Protein AF-K1SJC7-F1 (afdb_monomer_lite)

Organism: NCBI:txid408170

Foldseek 3Di:
DQVCVLVLAQEDEEEPVDDDVVVVVVVCVVSVHHYHYDHCVQLDQVQLVVLCVVADDPVLVVQCVCVVNSNVSSVNSSVSVVCCVVVVHPYDDDDPDHHDDDPQQFDDDGPCNCQVQQQQADPVPRHRPPGVLVVPPPDPDPVSSVVVSSCSSTPGPDPVVD

Radius of gyration: 17.93 Å; chains: 1; bounding box: 45×34×44 Å

Secondary structure (DSSP, 8-state):
-HHHHHH--SEEEEETTSS-HHHHHHHHHHHT-EEEEE-GGGG-HHHHHHHHHHHS-HHHHHHTTTTT-HHHHHHHHHHHHHHHHHHT-SS----S------TTSB----HHHHHHTTSSS-TTTSSSTTSHHHHH---SSHHHHHHHHHHHHS-B--GGG-

Structure (mmCIF, N/CA/C/O backbone):
data_AF-K1SJC7-F1
#
_entry.id   AF-K1SJC7-F1
#
loop_
_atom_site.group_PDB
_atom_site.id
_atom_site.type_symbol
_atom_site.label_atom_id
_atom_site.label_alt_id
_atom_site.label_comp_id
_atom_site.label_asym_id
_atom_site.label_entity_id
_atom_site.label_seq_id
_atom_site.pdbx_PDB_ins_code
_atom_site.Cartn_x
_atom_site.Cartn_y
_atom_site.Cartn_z
_atom_site.occupancy
_atom_site.B_iso_or_equiv
_atom_site.auth_seq_id
_atom_site.auth_comp_id
_atom_site.auth_asym_id
_atom_site.auth_atom_id
_atom_site.pdbx_PDB_model_num
ATOM 1 N N . MET A 1 1 ? 5.961 -9.765 4.531 1.00 57.12 1 MET A N 1
ATOM 2 C CA . MET A 1 1 ? 7.323 -9.273 4.163 1.00 57.12 1 MET A CA 1
ATOM 3 C C . MET A 1 1 ? 7.463 -9.087 2.657 1.00 57.12 1 MET A C 1
ATOM 5 O O . MET A 1 1 ? 8.005 -8.070 2.239 1.00 57.12 1 MET A O 1
ATOM 9 N N . ASN A 1 2 ? 6.982 -10.022 1.830 1.00 69.56 2 ASN A N 1
ATOM 10 C CA . ASN A 1 2 ? 7.010 -9.876 0.367 1.00 69.56 2 ASN A CA 1
ATOM 11 C C . ASN A 1 2 ? 6.239 -8.634 -0.117 1.00 69.56 2 ASN A C 1
ATOM 13 O O . ASN A 1 2 ? 6.630 -7.977 -1.080 1.00 69.56 2 ASN A O 1
ATOM 17 N N . GLU A 1 3 ? 5.184 -8.271 0.600 1.00 78.06 3 GLU A N 1
ATOM 18 C CA . GLU A 1 3 ? 4.317 -7.123 0.360 1.00 78.06 3 GLU A CA 1
ATOM 19 C C . GLU A 1 3 ? 5.086 -5.819 0.580 1.00 78.06 3 GLU A C 1
ATOM 21 O O . GLU A 1 3 ? 5.052 -4.937 -0.270 1.00 78.06 3 GLU A O 1
ATOM 26 N N . LEU A 1 4 ? 5.889 -5.727 1.646 1.00 79.44 4 LEU A N 1
ATOM 27 C CA . LEU A 1 4 ? 6.746 -4.565 1.893 1.00 79.44 4 LEU A CA 1
ATOM 28 C C . LEU A 1 4 ? 7.752 -4.355 0.750 1.00 79.44 4 LEU A C 1
ATOM 30 O O . LEU A 1 4 ? 7.985 -3.230 0.320 1.00 79.44 4 LEU A O 1
ATOM 34 N N . TYR A 1 5 ? 8.323 -5.422 0.188 1.00 76.50 5 TYR A N 1
ATOM 35 C CA . TYR A 1 5 ? 9.185 -5.307 -0.997 1.00 76.50 5 TYR A CA 1
ATOM 36 C C . TYR A 1 5 ? 8.419 -4.984 -2.286 1.00 76.50 5 TYR A C 1
ATOM 38 O O . TYR A 1 5 ? 9.011 -4.462 -3.228 1.00 76.50 5 TYR A O 1
ATOM 46 N N . THR A 1 6 ? 7.122 -5.285 -2.335 1.00 76.12 6 THR A N 1
ATOM 47 C CA . THR A 1 6 ? 6.253 -4.969 -3.475 1.00 76.12 6 THR A CA 1
ATOM 48 C C . THR A 1 6 ? 5.853 -3.498 -3.469 1.00 76.12 6 THR A C 1
ATOM 50 O O . THR A 1 6 ? 5.955 -2.840 -4.498 1.00 76.12 6 THR A O 1
ATOM 53 N N . TYR A 1 7 ? 5.437 -2.975 -2.315 1.00 79.50 7 TYR A N 1
ATOM 54 C CA . TYR A 1 7 ? 4.994 -1.588 -2.171 1.00 79.50 7 TYR A CA 1
ATOM 55 C C . TYR A 1 7 ? 6.148 -0.603 -1.955 1.00 79.50 7 TYR A C 1
ATOM 57 O O . TYR A 1 7 ? 5.990 0.575 -2.265 1.00 79.50 7 TYR A O 1
ATOM 65 N N . MET A 1 8 ? 7.298 -1.072 -1.453 1.00 79.88 8 MET A N 1
ATOM 66 C CA . MET A 1 8 ? 8.458 -0.245 -1.092 1.00 79.88 8 MET A CA 1
ATOM 67 C C . MET A 1 8 ? 8.052 1.058 -0.371 1.00 79.88 8 MET A 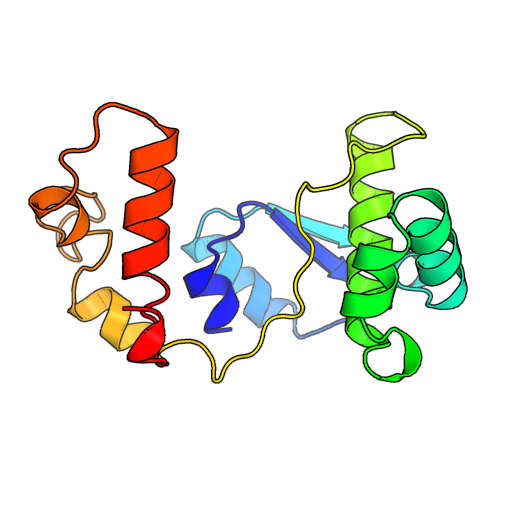C 1
ATOM 69 O O . MET A 1 8 ? 8.366 2.148 -0.866 1.00 79.88 8 MET A O 1
ATOM 73 N N . PRO A 1 9 ? 7.302 0.971 0.747 1.00 87.31 9 PRO A N 1
ATOM 74 C CA . PRO A 1 9 ? 6.882 2.150 1.489 1.00 87.31 9 PRO A CA 1
ATOM 75 C C . PRO A 1 9 ? 8.097 2.980 1.911 1.00 87.31 9 PRO A C 1
ATOM 77 O O . PRO A 1 9 ? 9.129 2.438 2.298 1.00 87.31 9 PRO A O 1
ATOM 80 N N . ARG A 1 10 ? 7.960 4.307 1.841 1.00 88.31 10 ARG A N 1
ATOM 81 C CA . ARG A 1 10 ? 8.970 5.243 2.366 1.00 88.31 10 ARG A CA 1
ATOM 82 C C . ARG A 1 10 ? 8.851 5.464 3.866 1.00 88.31 10 ARG A C 1
ATOM 84 O O . ARG A 1 10 ? 9.782 5.972 4.475 1.00 88.31 10 ARG A O 1
ATOM 91 N N . GLU A 1 11 ? 7.709 5.106 4.428 1.00 90.69 11 GLU A N 1
ATOM 92 C CA . GLU A 1 11 ? 7.386 5.287 5.829 1.00 90.69 11 GLU A CA 1
ATOM 93 C C . GLU A 1 11 ? 6.519 4.119 6.286 1.00 90.69 11 GLU A C 1
ATOM 95 O O . GLU A 1 11 ? 5.636 3.668 5.550 1.00 90.69 11 GLU A O 1
ATOM 100 N N . ILE A 1 12 ? 6.812 3.599 7.472 1.00 90.62 12 ILE A N 1
ATOM 101 C CA . ILE A 1 12 ? 6.120 2.468 8.074 1.00 90.62 12 ILE A CA 1
ATOM 102 C C . ILE A 1 12 ? 5.706 2.888 9.475 1.00 90.62 12 ILE A C 1
ATOM 104 O O . ILE A 1 12 ? 6.559 3.210 10.298 1.00 90.62 12 ILE A O 1
ATOM 108 N N . ILE A 1 13 ? 4.404 2.855 9.737 1.00 91.44 13 ILE A N 1
ATOM 109 C CA . ILE A 1 13 ? 3.842 3.120 11.059 1.00 91.44 13 ILE A CA 1
ATOM 110 C C . ILE A 1 13 ? 3.614 1.775 11.730 1.00 91.44 13 ILE A C 1
ATOM 112 O O . ILE A 1 13 ? 2.964 0.897 11.155 1.00 91.44 13 ILE A O 1
ATOM 116 N N . VAL A 1 14 ? 4.150 1.604 12.932 1.00 90.31 14 VAL A N 1
ATOM 117 C CA . VAL A 1 14 ? 4.023 0.361 13.692 1.00 90.31 14 VAL A CA 1
ATOM 118 C C . VAL A 1 14 ? 3.566 0.635 15.111 1.00 90.31 14 VAL A C 1
ATOM 120 O O . VAL A 1 14 ? 3.950 1.624 15.732 1.00 90.31 14 VAL A O 1
ATOM 123 N N . ASN A 1 15 ? 2.736 -0.264 15.624 1.00 89.69 15 ASN A N 1
ATOM 124 C CA . ASN A 1 15 ? 2.400 -0.299 17.037 1.00 89.69 15 ASN A CA 1
ATOM 125 C C . ASN A 1 15 ? 3.646 -0.729 17.834 1.00 89.69 15 ASN A C 1
ATOM 127 O O . ASN A 1 15 ? 4.294 -1.707 17.471 1.00 89.69 15 ASN A O 1
ATOM 131 N N . ASN A 1 16 ? 3.957 -0.026 18.921 1.00 83.12 16 ASN A N 1
ATOM 132 C CA . ASN A 1 16 ? 5.050 -0.343 19.841 1.00 83.12 16 ASN A CA 1
ATOM 133 C C . ASN A 1 16 ? 4.950 -1.745 20.473 1.00 83.12 16 ASN A C 1
ATOM 135 O O . ASN A 1 16 ? 5.970 -2.354 20.782 1.00 83.12 16 ASN A O 1
ATOM 139 N N . ASP A 1 17 ? 3.736 -2.271 20.630 1.00 82.69 17 ASP A N 1
ATOM 140 C CA . ASP A 1 17 ? 3.499 -3.631 21.129 1.00 82.69 17 ASP A CA 1
ATOM 141 C C . ASP A 1 17 ? 3.587 -4.683 20.010 1.00 82.69 17 ASP A C 1
ATOM 143 O O . ASP A 1 17 ? 3.557 -5.889 20.270 1.00 82.69 17 ASP A O 1
ATOM 147 N N . ALA A 1 18 ? 3.664 -4.249 18.747 1.00 67.12 18 ALA A N 1
ATOM 148 C CA . ALA A 1 18 ? 3.624 -5.133 17.596 1.00 67.12 18 ALA A CA 1
ATOM 149 C C . ALA A 1 18 ? 5.016 -5.493 17.063 1.00 67.12 18 ALA A C 1
ATOM 151 O O . ALA A 1 18 ? 5.838 -4.642 16.745 1.00 67.12 18 ALA A O 1
ATOM 152 N N . PHE A 1 19 ? 5.155 -6.795 16.802 1.00 65.31 19 PHE A N 1
ATOM 153 C CA . PHE A 1 19 ? 6.165 -7.446 15.967 1.00 65.31 19 PHE A CA 1
ATOM 154 C C . PHE A 1 19 ? 7.628 -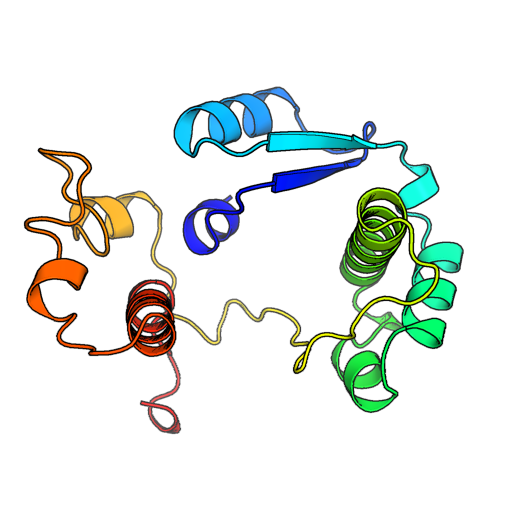7.357 16.436 1.00 65.31 19 PHE A C 1
ATOM 156 O O . PHE A 1 19 ? 8.052 -6.497 17.198 1.00 65.31 19 PHE A O 1
ATOM 163 N N . ASP A 1 20 ? 8.431 -8.309 15.961 1.00 74.38 20 ASP A N 1
ATOM 164 C CA . ASP A 1 20 ? 9.869 -8.348 16.202 1.00 74.38 20 ASP A CA 1
ATOM 165 C C . ASP A 1 20 ? 10.552 -7.150 15.517 1.00 74.38 20 ASP A C 1
ATOM 167 O O . ASP A 1 20 ? 10.768 -7.136 14.298 1.00 74.38 20 ASP A O 1
ATOM 171 N N . MET A 1 21 ? 10.905 -6.141 16.315 1.00 74.31 21 MET A N 1
ATOM 172 C CA . MET A 1 21 ? 11.584 -4.925 15.859 1.00 74.31 21 MET A CA 1
ATOM 173 C C . MET A 1 21 ? 12.894 -5.215 15.115 1.00 74.31 21 MET A C 1
ATOM 175 O O . MET A 1 21 ? 13.293 -4.429 14.255 1.00 74.31 21 MET A O 1
ATOM 179 N N . SER A 1 22 ? 13.544 -6.358 15.365 1.00 76.56 22 SER A N 1
ATOM 180 C CA . SER A 1 22 ? 14.768 -6.738 14.653 1.00 76.56 22 SER A CA 1
ATOM 181 C C . SER A 1 22 ? 14.520 -7.051 13.171 1.00 76.56 22 SER A C 1
ATOM 183 O O . SER A 1 22 ? 15.368 -6.773 12.318 1.00 76.56 22 SER A O 1
ATOM 185 N N . LEU A 1 23 ? 13.345 -7.583 12.822 1.00 74.00 23 LEU A N 1
ATOM 186 C CA . LEU A 1 23 ? 12.976 -7.868 11.433 1.00 74.00 23 LEU A CA 1
ATOM 187 C C . LEU A 1 23 ? 12.667 -6.584 10.658 1.00 74.00 23 LEU A C 1
ATOM 189 O O . LEU A 1 23 ? 13.066 -6.457 9.497 1.00 74.00 23 LEU A O 1
ATOM 193 N N . LEU A 1 24 ? 11.994 -5.629 11.302 1.00 76.31 24 LEU A N 1
ATOM 194 C CA . LEU A 1 24 ? 11.675 -4.328 10.714 1.00 76.31 24 LEU A CA 1
ATOM 195 C C . LEU A 1 24 ? 12.927 -3.473 10.524 1.00 76.31 24 LEU A C 1
ATOM 197 O O . LEU A 1 24 ? 13.102 -2.905 9.450 1.00 76.31 24 LEU A O 1
ATOM 201 N N . ASP A 1 25 ? 13.839 -3.465 11.496 1.00 76.69 25 ASP A N 1
ATOM 202 C CA . ASP A 1 25 ? 15.117 -2.748 11.404 1.00 76.69 25 ASP A CA 1
ATOM 203 C C . ASP A 1 25 ? 15.991 -3.266 10.243 1.00 76.69 25 ASP A C 1
ATOM 205 O O . ASP A 1 25 ? 16.592 -2.504 9.483 1.00 76.69 25 ASP A O 1
ATOM 209 N N . ASN A 1 26 ? 16.003 -4.584 10.020 1.00 79.00 26 ASN A N 1
ATOM 210 C CA . ASN A 1 26 ? 16.676 -5.173 8.860 1.00 79.00 26 ASN A CA 1
ATOM 211 C C . ASN A 1 26 ? 16.034 -4.769 7.525 1.00 79.00 26 ASN A C 1
ATOM 213 O O . ASN A 1 26 ? 16.732 -4.659 6.512 1.00 79.00 26 ASN A O 1
ATOM 217 N N . TYR A 1 27 ? 14.713 -4.587 7.495 1.00 78.44 27 TYR A N 1
ATOM 218 C CA . TYR A 1 27 ? 14.003 -4.137 6.305 1.00 78.44 27 TYR A CA 1
ATOM 219 C C . TYR A 1 27 ? 14.271 -2.653 6.024 1.00 78.44 27 TYR A C 1
ATOM 221 O O . TYR A 1 27 ? 14.724 -2.325 4.926 1.00 78.44 27 TYR A O 1
ATOM 229 N N . THR A 1 28 ? 14.066 -1.770 7.004 1.00 79.81 28 THR A N 1
ATOM 230 C CA . THR A 1 28 ? 14.187 -0.306 6.859 1.00 79.81 28 THR A CA 1
ATOM 231 C C . THR A 1 28 ? 15.581 0.103 6.392 1.00 79.81 28 THR A C 1
ATOM 233 O O . THR A 1 28 ? 15.705 0.875 5.441 1.00 79.81 28 THR A O 1
ATOM 236 N N . LYS A 1 29 ? 16.633 -0.528 6.934 1.00 77.44 29 LYS A N 1
ATOM 237 C CA . LYS A 1 29 ? 18.031 -0.342 6.497 1.00 77.44 29 LYS A CA 1
ATOM 238 C C . LYS A 1 29 ? 18.275 -0.685 5.027 1.00 77.44 29 LYS A C 1
ATOM 240 O O . LYS A 1 29 ? 19.196 -0.149 4.419 1.00 77.44 29 LYS A O 1
ATOM 245 N N . ARG A 1 30 ? 17.494 -1.603 4.448 1.00 76.25 30 ARG A N 1
ATOM 246 C CA . ARG A 1 30 ? 17.661 -2.061 3.056 1.00 76.25 30 ARG A CA 1
ATOM 247 C C . ARG A 1 30 ? 16.896 -1.220 2.042 1.00 76.25 30 ARG A C 1
ATOM 249 O O . ARG A 1 30 ? 17.313 -1.174 0.887 1.00 76.25 30 ARG A O 1
ATOM 256 N N . VAL A 1 31 ? 15.769 -0.628 2.431 1.00 73.94 31 VAL A N 1
ATOM 257 C CA . VAL A 1 31 ? 14.876 0.107 1.514 1.00 73.94 31 VAL A CA 1
ATOM 258 C C . VAL A 1 31 ? 14.822 1.616 1.749 1.00 73.94 31 VAL A C 1
ATOM 260 O O . VAL A 1 31 ? 14.130 2.287 0.989 1.00 73.94 31 VAL A O 1
ATOM 263 N N . ASP A 1 32 ? 15.583 2.145 2.713 1.00 79.25 32 ASP A N 1
ATOM 264 C CA . ASP A 1 32 ? 15.591 3.575 3.063 1.00 79.25 32 ASP A CA 1
ATOM 265 C C . ASP A 1 32 ? 14.180 4.071 3.433 1.00 79.25 32 ASP A C 1
ATOM 267 O O . ASP A 1 32 ? 13.656 5.039 2.882 1.00 79.25 32 ASP A O 1
ATOM 271 N N . ALA A 1 33 ? 13.525 3.317 4.323 1.00 86.69 33 ALA A N 1
ATOM 272 C CA . ALA A 1 33 ? 12.194 3.621 4.837 1.00 86.69 33 ALA A CA 1
ATOM 273 C C . ALA A 1 33 ? 12.287 4.153 6.273 1.00 86.69 33 ALA A C 1
ATOM 275 O O . ALA A 1 33 ? 12.997 3.574 7.098 1.00 86.69 33 ALA A O 1
ATOM 276 N N . HIS A 1 34 ? 11.545 5.220 6.576 1.00 87.94 34 HIS A N 1
ATOM 277 C CA . HIS A 1 34 ? 11.379 5.733 7.938 1.00 87.94 34 HIS A CA 1
ATOM 278 C C . HIS A 1 34 ? 10.475 4.798 8.745 1.00 87.94 34 HIS A C 1
ATOM 280 O O . HIS A 1 34 ? 9.460 4.322 8.233 1.00 87.94 34 HIS A O 1
ATOM 286 N N . LEU A 1 35 ? 10.846 4.526 9.994 1.00 88.38 35 LEU A N 1
ATOM 287 C CA . LEU A 1 35 ? 10.045 3.729 10.918 1.00 88.38 35 LEU A CA 1
ATOM 288 C C . LEU A 1 35 ? 9.504 4.643 12.009 1.00 88.38 35 LEU A C 1
ATOM 290 O O . LEU A 1 35 ? 10.279 5.192 12.791 1.00 88.38 35 LEU A O 1
ATOM 294 N N . GLU A 1 36 ? 8.185 4.751 12.074 1.00 89.94 36 GLU A N 1
ATOM 295 C CA . GLU A 1 36 ? 7.481 5.499 13.102 1.00 89.94 36 GLU A CA 1
ATOM 296 C C . GLU A 1 36 ? 6.817 4.517 14.069 1.00 89.94 36 GLU A C 1
ATOM 298 O O . GLU A 1 36 ? 5.923 3.755 13.694 1.00 89.94 36 GLU A O 1
ATOM 303 N N . VAL A 1 37 ? 7.274 4.520 15.321 1.00 88.94 37 VAL A N 1
ATOM 304 C CA . VAL A 1 37 ? 6.728 3.664 16.377 1.00 88.94 37 VAL A CA 1
ATOM 305 C C . VAL A 1 37 ? 5.725 4.472 17.186 1.00 88.94 37 VAL A C 1
ATOM 307 O O . VAL A 1 37 ? 6.086 5.468 17.811 1.00 88.94 37 VAL A O 1
ATOM 310 N N . VAL A 1 38 ? 4.468 4.036 17.196 1.00 91.12 38 VAL A N 1
ATOM 311 C CA . VAL A 1 38 ? 3.376 4.718 17.900 1.00 91.12 38 VAL A CA 1
ATOM 312 C C . VAL A 1 38 ? 2.727 3.809 18.943 1.00 91.12 38 VAL A C 1
ATOM 314 O O . VAL A 1 38 ? 2.865 2.587 18.893 1.00 91.12 38 VAL A O 1
ATOM 317 N N . SER A 1 39 ? 2.034 4.394 19.922 1.00 90.81 39 SER A N 1
ATOM 318 C CA . SER A 1 39 ? 1.366 3.628 20.980 1.00 90.81 39 SER A CA 1
ATOM 319 C C . SER A 1 39 ? 0.262 2.721 20.427 1.00 90.81 39 SER A C 1
ATOM 321 O O . SER A 1 39 ? -0.400 3.056 19.441 1.00 90.81 39 SER A O 1
ATOM 323 N N . ALA A 1 40 ? 0.023 1.593 21.102 1.00 90.62 40 ALA A N 1
ATOM 324 C CA . ALA A 1 40 ? -1.037 0.651 20.743 1.00 90.62 40 ALA A CA 1
ATOM 325 C C . ALA A 1 40 ? -2.434 1.278 20.741 1.00 90.62 40 ALA A C 1
ATOM 327 O O . ALA A 1 40 ? -3.273 0.898 19.933 1.00 90.62 40 ALA A O 1
ATOM 328 N N . GLU A 1 41 ? -2.651 2.292 21.580 1.00 91.94 41 GLU A N 1
ATOM 329 C CA . GLU A 1 41 ? -3.895 3.064 21.646 1.00 91.94 41 GLU A CA 1
ATOM 330 C C . GLU A 1 41 ? -4.281 3.683 20.293 1.00 91.94 41 GLU A C 1
ATOM 332 O O . GLU A 1 41 ? -5.462 3.795 19.982 1.00 91.94 41 GLU A O 1
ATOM 337 N N . LYS A 1 42 ? -3.304 4.034 19.439 1.00 93.25 42 LYS A N 1
ATOM 338 C CA . LYS A 1 42 ? -3.581 4.565 18.092 1.00 93.25 42 LYS A CA 1
ATOM 339 C C . LYS A 1 42 ? -4.142 3.520 17.118 1.00 93.25 42 LYS A C 1
ATOM 341 O O . LYS A 1 42 ? -4.594 3.895 16.040 1.00 93.25 42 LYS A O 1
ATOM 346 N N . PHE A 1 43 ? -4.105 2.240 17.481 1.00 94.69 43 PHE A N 1
ATOM 347 C CA . PHE A 1 43 ? -4.653 1.118 16.716 1.00 94.69 43 PHE A CA 1
ATOM 348 C C . PHE A 1 43 ? -5.933 0.551 17.351 1.00 94.69 43 PHE A C 1
ATOM 350 O O . PHE A 1 43 ? -6.346 -0.554 17.005 1.00 94.69 43 PHE A O 1
ATOM 357 N N . ASP A 1 44 ? -6.560 1.280 18.276 1.00 94.81 44 ASP A N 1
ATOM 358 C CA . ASP A 1 44 ? -7.838 0.890 18.866 1.00 94.81 44 ASP A CA 1
ATOM 359 C C . ASP A 1 44 ? -8.957 0.811 17.811 1.00 94.81 44 ASP A C 1
ATOM 361 O O . ASP A 1 44 ? -9.108 1.702 16.968 1.00 94.81 44 ASP A O 1
ATOM 365 N N . TYR A 1 45 ? -9.747 -0.264 17.855 1.00 94.81 45 TYR A N 1
ATOM 366 C CA . TYR A 1 45 ? -10.760 -0.549 16.840 1.00 94.81 45 TYR A CA 1
ATOM 367 C C . TYR A 1 45 ? -11.930 0.439 16.876 1.00 94.81 45 TYR A C 1
ATOM 369 O O . TYR A 1 45 ? -12.361 0.917 15.823 1.00 94.81 45 TYR A O 1
ATOM 377 N N . GLU A 1 46 ? -12.435 0.782 18.065 1.00 94.94 46 GLU A N 1
ATOM 378 C CA . GLU A 1 46 ? -13.564 1.713 18.199 1.00 94.94 46 GLU A CA 1
ATOM 379 C C . GLU A 1 46 ? -13.180 3.102 17.678 1.00 94.94 46 GLU A C 1
ATOM 381 O O . GLU A 1 46 ? -13.908 3.718 16.894 1.00 94.94 46 GLU A O 1
ATOM 386 N N . THR A 1 47 ? -11.984 3.560 18.043 1.00 95.19 47 THR A N 1
ATOM 387 C CA . THR A 1 47 ? -11.403 4.809 17.547 1.00 95.19 47 THR A CA 1
ATOM 388 C C . THR A 1 47 ? -11.217 4.774 16.029 1.00 95.19 47 THR A C 1
ATOM 390 O O . THR A 1 47 ? -11.588 5.726 15.337 1.00 95.19 47 THR A O 1
ATOM 393 N N . ALA A 1 48 ? -10.695 3.671 15.485 1.00 95.50 48 ALA A N 1
ATOM 394 C CA . ALA A 1 48 ? -10.475 3.508 14.052 1.00 95.50 48 ALA A CA 1
ATOM 395 C C . ALA A 1 48 ? -11.780 3.533 13.243 1.00 95.50 48 ALA A C 1
ATOM 397 O O . ALA A 1 48 ? -11.839 4.208 12.215 1.00 95.50 48 ALA A O 1
ATOM 398 N N . ILE A 1 49 ? -12.835 2.858 13.711 1.00 94.88 49 ILE A N 1
ATOM 399 C CA . ILE A 1 49 ? -14.160 2.868 13.071 1.00 94.88 49 ILE A CA 1
ATOM 400 C C . ILE A 1 49 ? -14.720 4.287 12.994 1.00 94.88 49 ILE A C 1
ATOM 402 O O . ILE A 1 49 ? -15.188 4.699 11.932 1.00 94.88 49 ILE A O 1
ATOM 406 N N . ASN A 1 50 ? -14.646 5.045 14.089 1.00 94.44 50 ASN A N 1
ATOM 407 C CA . ASN A 1 50 ? -15.130 6.425 14.112 1.00 94.44 50 ASN A CA 1
ATOM 408 C C . ASN A 1 50 ? -14.358 7.290 13.105 1.00 94.44 50 ASN A C 1
ATOM 410 O O . ASN A 1 50 ? -14.963 7.954 12.267 1.00 94.44 50 ASN A O 1
ATOM 414 N N . LEU A 1 51 ? -13.025 7.188 13.096 1.00 93.44 51 LEU A N 1
ATOM 415 C CA . LEU A 1 51 ? -12.184 7.895 12.127 1.00 93.44 51 LEU A CA 1
ATOM 416 C C . LEU A 1 51 ? -12.506 7.519 10.676 1.00 93.44 51 LEU A C 1
ATOM 418 O O . LEU A 1 51 ? -12.529 8.389 9.809 1.00 93.44 51 LEU A O 1
ATOM 422 N N . ILE A 1 52 ? 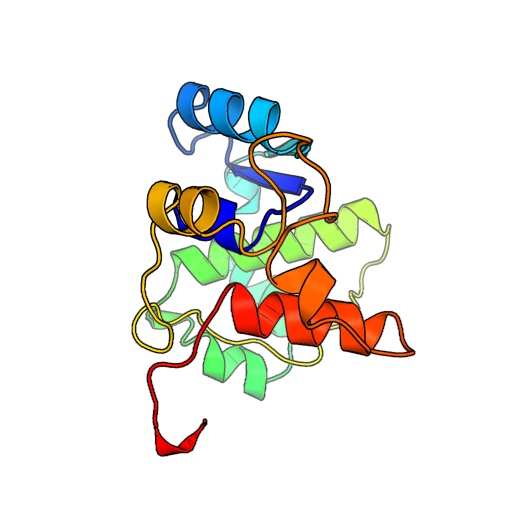-12.751 6.243 10.393 1.00 92.56 52 ILE A N 1
ATOM 423 C CA . ILE A 1 52 ? -13.095 5.771 9.049 1.00 92.56 52 ILE A CA 1
ATOM 424 C C . ILE A 1 52 ? -14.458 6.315 8.613 1.00 92.56 52 ILE A C 1
ATOM 426 O O . ILE A 1 52 ? -14.563 6.837 7.506 1.00 92.56 52 ILE A O 1
ATOM 430 N N . ASN A 1 53 ? -15.470 6.264 9.482 1.00 92.19 53 ASN A N 1
ATOM 431 C CA . ASN A 1 53 ? -16.806 6.791 9.191 1.00 92.19 53 ASN A CA 1
ATOM 432 C C . ASN A 1 53 ? -16.800 8.303 8.935 1.00 92.19 53 ASN A C 1
ATOM 434 O O . ASN A 1 53 ? -17.532 8.778 8.069 1.00 92.19 53 ASN A O 1
ATOM 438 N N . ASP A 1 54 ? -15.955 9.045 9.651 1.00 91.50 54 ASP A N 1
ATOM 439 C CA . ASP A 1 54 ? -15.862 10.499 9.518 1.00 91.50 54 ASP A CA 1
ATOM 440 C C . ASP A 1 54 ? -15.081 10.947 8.272 1.00 91.50 54 ASP A C 1
ATOM 442 O O . ASP A 1 54 ? -15.238 12.081 7.826 1.00 91.50 54 ASP A O 1
ATOM 446 N N . ASN A 1 55 ? -14.192 10.103 7.729 1.00 90.44 55 ASN A N 1
ATOM 447 C CA . ASN A 1 55 ? -13.223 10.518 6.701 1.00 90.44 55 ASN A CA 1
ATOM 448 C C . ASN A 1 55 ? -13.356 9.768 5.368 1.00 90.44 55 ASN A C 1
ATOM 450 O O . ASN A 1 55 ? -12.734 10.181 4.389 1.00 90.44 55 ASN A O 1
ATOM 454 N N . LEU A 1 56 ? -14.136 8.686 5.299 1.00 89.62 56 LEU A N 1
ATOM 455 C CA . LEU A 1 56 ? -14.329 7.888 4.086 1.00 89.62 56 LEU A CA 1
ATOM 456 C C . LEU A 1 56 ? -15.793 7.869 3.637 1.00 89.62 56 LEU A C 1
ATOM 458 O O . LEU A 1 56 ? -16.727 8.047 4.414 1.00 89.62 56 LEU A O 1
ATOM 462 N N . SER A 1 57 ? -15.998 7.629 2.344 1.00 89.75 57 SER A N 1
ATOM 463 C CA . SER A 1 57 ? -17.337 7.470 1.771 1.00 89.75 57 SER A CA 1
ATOM 464 C C . SER A 1 57 ? -17.953 6.107 2.109 1.00 89.75 57 SER A C 1
ATOM 466 O O . SER A 1 57 ? -17.247 5.120 2.321 1.00 89.75 57 SER A O 1
ATOM 468 N N . SER A 1 58 ? -19.285 6.010 2.061 1.00 88.44 58 SER A N 1
ATOM 469 C CA . SER A 1 58 ? -20.012 4.753 2.301 1.00 88.44 58 SER A CA 1
ATOM 470 C C . SER A 1 58 ? -19.569 3.604 1.386 1.00 88.44 58 SER A C 1
ATOM 472 O O . SER A 1 58 ? -19.490 2.465 1.838 1.00 88.44 58 SER A O 1
ATOM 474 N N . ALA A 1 59 ? -19.223 3.902 0.129 1.00 87.31 59 ALA A N 1
ATOM 475 C CA . ALA A 1 59 ? -18.706 2.917 -0.820 1.00 87.31 59 ALA A CA 1
ATOM 476 C C . ALA A 1 59 ? -17.340 2.350 -0.387 1.00 87.31 59 ALA A C 1
ATOM 478 O O . ALA A 1 59 ? -17.109 1.144 -0.459 1.00 87.31 59 ALA A O 1
ATOM 479 N N . GLN A 1 60 ? -16.445 3.202 0.118 1.00 88.62 60 GLN A N 1
ATOM 480 C CA . GLN A 1 60 ? -15.138 2.772 0.624 1.00 88.62 60 GLN A CA 1
ATOM 481 C C . GLN A 1 60 ? -15.280 1.937 1.898 1.00 88.62 60 GLN A C 1
ATOM 483 O O . GLN A 1 60 ? -14.614 0.918 2.052 1.00 88.62 60 GLN A O 1
ATOM 488 N N . ILE A 1 61 ? -16.187 2.334 2.791 1.00 88.88 61 ILE A N 1
ATOM 489 C CA . ILE A 1 61 ? -16.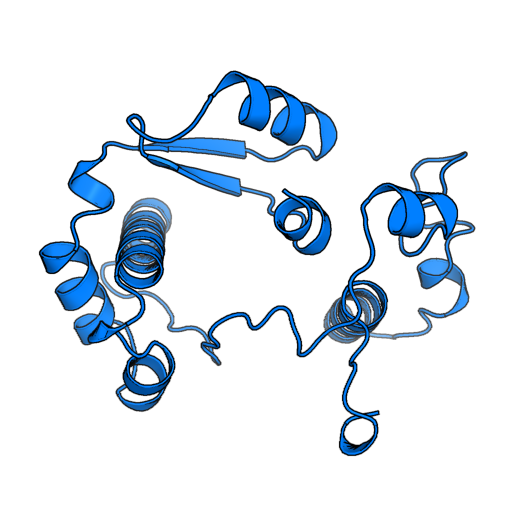463 1.599 4.029 1.00 88.88 61 ILE A CA 1
ATOM 490 C C . ILE A 1 61 ? -17.026 0.208 3.718 1.00 88.88 61 ILE A C 1
ATOM 492 O O . ILE A 1 61 ? -16.625 -0.765 4.356 1.00 88.88 61 ILE A O 1
ATOM 496 N N . SER A 1 62 ? -17.902 0.084 2.712 1.00 87.94 62 SER A N 1
ATOM 497 C CA . SER A 1 62 ? -18.400 -1.229 2.290 1.00 87.94 62 SER A CA 1
ATOM 498 C C . SER A 1 62 ? -17.299 -2.133 1.735 1.00 87.94 62 SER A C 1
ATOM 500 O O . SER A 1 62 ? -17.305 -3.323 2.025 1.00 87.94 62 SER A O 1
ATOM 502 N N . GLU A 1 63 ? -16.323 -1.582 1.007 1.00 86.12 63 GLU A N 1
ATOM 503 C CA . GLU A 1 63 ? -15.206 -2.366 0.462 1.00 86.12 63 GLU A CA 1
ATOM 504 C C . GLU A 1 63 ? -14.303 -2.941 1.566 1.00 86.12 63 GLU A C 1
ATOM 506 O O . GLU A 1 63 ? -13.778 -4.044 1.427 1.00 86.12 63 GLU A O 1
ATOM 511 N N . LEU A 1 64 ? -14.148 -2.231 2.691 1.00 85.62 64 LEU A N 1
ATOM 512 C CA . LEU A 1 64 ? -13.350 -2.699 3.830 1.00 85.62 64 LEU A CA 1
ATOM 513 C C . LEU A 1 64 ? -13.929 -3.929 4.529 1.00 85.62 64 LEU A C 1
ATOM 515 O O . LEU A 1 64 ? -13.194 -4.562 5.285 1.00 85.62 64 LEU A O 1
ATOM 519 N N . ASN A 1 65 ? -15.218 -4.245 4.338 1.00 86.88 65 ASN A N 1
ATOM 520 C CA . ASN A 1 65 ? -15.916 -5.307 5.070 1.00 86.88 65 ASN A CA 1
ATOM 521 C C . ASN A 1 65 ? -15.518 -5.305 6.556 1.00 86.88 65 ASN A C 1
ATOM 523 O O . ASN A 1 65 ? -14.931 -6.265 7.057 1.00 86.88 65 ASN A O 1
ATOM 527 N N . VAL A 1 66 ? -15.755 -4.173 7.229 1.00 83.88 66 VAL A N 1
ATOM 528 C CA . VAL A 1 66 ? -15.159 -3.840 8.538 1.00 83.88 66 VAL A CA 1
ATOM 529 C C . VAL A 1 66 ? -15.331 -4.926 9.606 1.00 83.88 66 VAL A C 1
ATOM 531 O O . VAL A 1 66 ? -14.449 -5.106 10.437 1.00 83.88 66 VAL A O 1
ATOM 534 N N . SER A 1 67 ? -16.418 -5.701 9.541 1.00 82.19 67 SER A N 1
ATOM 535 C CA . SER A 1 67 ? -16.701 -6.823 10.444 1.00 82.19 67 SER A CA 1
ATOM 536 C C . SER A 1 67 ? -15.772 -8.027 10.278 1.00 82.19 67 SER A C 1
ATOM 538 O O . SER A 1 67 ? -15.616 -8.804 11.213 1.00 82.19 67 SER A O 1
ATOM 540 N N . GLU A 1 68 ? -15.186 -8.217 9.097 1.00 88.19 68 GLU A N 1
ATOM 541 C CA . GLU A 1 68 ? -14.319 -9.359 8.780 1.00 88.19 68 GLU A CA 1
ATOM 542 C C . GLU A 1 68 ? -12.828 -8.990 8.802 1.00 88.19 68 GLU A C 1
ATOM 544 O O . GLU A 1 68 ? -11.974 -9.873 8.776 1.00 88.19 68 GLU A O 1
ATOM 549 N N . ASN A 1 69 ? -12.498 -7.693 8.867 1.00 90.12 69 ASN A N 1
ATOM 550 C CA . ASN A 1 69 ? -11.138 -7.185 8.663 1.00 90.12 69 ASN A CA 1
ATOM 551 C C . ASN A 1 69 ? -10.670 -6.241 9.781 1.00 90.12 69 ASN A C 1
ATOM 553 O O . ASN A 1 69 ? -10.037 -5.222 9.508 1.00 90.12 69 ASN A O 1
ATOM 557 N N . GLU A 1 70 ? -10.935 -6.591 11.042 1.00 92.56 70 GLU A N 1
ATOM 558 C CA . GLU A 1 70 ? -10.631 -5.769 12.228 1.00 92.56 70 GLU A CA 1
ATOM 559 C C . GLU A 1 70 ? -9.199 -5.198 12.226 1.00 92.56 70 GLU A C 1
ATOM 561 O O . GLU A 1 70 ? -8.997 -3.998 12.383 1.00 92.56 70 GLU A O 1
ATOM 566 N N . ILE A 1 71 ? -8.197 -6.032 11.925 1.00 91.62 71 ILE A N 1
ATOM 567 C CA . ILE A 1 71 ? -6.785 -5.613 11.876 1.00 91.62 71 ILE A CA 1
ATOM 568 C C . ILE A 1 71 ? -6.545 -4.547 10.796 1.00 91.62 71 ILE A C 1
ATOM 570 O O . ILE A 1 71 ? -5.788 -3.598 11.014 1.00 91.62 71 ILE A O 1
ATOM 574 N N . ALA A 1 72 ? -7.174 -4.688 9.625 1.00 92.56 72 ALA A N 1
ATOM 575 C CA . ALA A 1 72 ? -7.044 -3.714 8.545 1.00 92.56 72 ALA A CA 1
ATOM 576 C C . ALA A 1 72 ? -7.737 -2.393 8.904 1.00 92.56 72 ALA A C 1
ATOM 578 O O . ALA A 1 72 ? -7.206 -1.327 8.595 1.00 92.56 72 ALA A O 1
ATOM 579 N N . VAL A 1 73 ? -8.879 -2.463 9.599 1.00 94.62 73 VAL A N 1
ATOM 580 C CA . VAL A 1 73 ? -9.598 -1.297 10.128 1.00 94.62 73 VAL A CA 1
ATOM 581 C C . VAL A 1 73 ? -8.713 -0.538 11.118 1.00 94.62 73 VAL A C 1
ATOM 583 O O . VAL A 1 73 ? -8.481 0.653 10.925 1.00 94.62 73 VAL A O 1
ATOM 586 N N . CYS A 1 74 ? -8.133 -1.224 12.107 1.00 94.94 74 CYS A N 1
ATOM 587 C CA . CYS A 1 74 ? -7.196 -0.634 13.067 1.00 94.94 74 CYS A CA 1
ATOM 588 C C . CYS A 1 74 ? -5.987 0.016 12.379 1.00 94.94 74 CYS A C 1
ATOM 590 O O . CYS A 1 74 ? -5.627 1.153 12.685 1.00 94.94 74 CYS A O 1
ATOM 592 N N . ALA A 1 75 ? -5.369 -0.683 11.420 1.00 93.56 75 ALA A N 1
ATOM 593 C CA . ALA A 1 75 ? -4.221 -0.165 10.679 1.00 93.56 75 ALA A CA 1
ATOM 594 C C . ALA A 1 75 ? -4.577 1.088 9.863 1.00 93.56 75 ALA A C 1
ATOM 596 O O . ALA A 1 75 ? -3.816 2.056 9.854 1.00 93.56 75 ALA A O 1
ATOM 597 N N . LEU A 1 76 ? -5.740 1.101 9.207 1.00 93.81 76 LEU A N 1
ATOM 598 C CA . LEU A 1 76 ? -6.214 2.259 8.455 1.00 93.81 76 LEU A CA 1
ATOM 599 C C . LEU A 1 76 ? -6.545 3.439 9.377 1.00 93.81 76 LEU A C 1
ATOM 601 O O . LEU A 1 76 ? -6.161 4.565 9.068 1.00 93.81 76 LEU A O 1
ATOM 605 N N . GLY A 1 77 ? -7.191 3.195 10.520 1.00 94.75 77 GLY A N 1
ATOM 606 C CA . GLY A 1 77 ? -7.457 4.221 11.531 1.00 94.75 77 GLY A CA 1
ATOM 607 C C . GLY A 1 77 ? -6.175 4.887 12.035 1.00 94.75 77 GLY A C 1
ATOM 608 O O . GLY A 1 77 ? -6.087 6.116 12.057 1.00 94.75 77 GLY A O 1
ATOM 609 N N . ALA A 1 78 ? -5.142 4.092 12.331 1.00 94.88 78 ALA A N 1
ATOM 610 C CA . ALA A 1 78 ? -3.830 4.601 12.726 1.00 94.88 78 ALA A CA 1
ATOM 611 C C . ALA A 1 78 ? -3.183 5.466 11.628 1.00 94.88 78 ALA A C 1
ATOM 613 O O . ALA A 1 78 ? -2.627 6.526 11.923 1.00 94.88 78 ALA A O 1
ATOM 614 N N . VAL A 1 79 ? -3.295 5.061 10.356 1.00 93.62 79 VAL A N 1
ATOM 615 C CA . VAL A 1 79 ? -2.816 5.855 9.209 1.00 93.62 79 VAL A CA 1
ATOM 616 C C . VAL A 1 79 ? -3.584 7.172 9.086 1.00 93.62 79 VAL A C 1
ATOM 618 O O . VAL A 1 79 ? -2.959 8.215 8.907 1.00 93.62 79 VAL A O 1
ATOM 621 N N . ILE A 1 80 ? -4.915 7.161 9.210 1.00 93.25 80 ILE A N 1
ATOM 622 C CA . ILE A 1 80 ? -5.743 8.378 9.166 1.00 93.25 80 ILE A CA 1
ATOM 623 C C . ILE A 1 80 ? -5.321 9.343 10.275 1.00 93.25 80 ILE A C 1
ATOM 625 O O . ILE A 1 80 ? -5.091 10.523 10.008 1.00 93.25 80 ILE A O 1
ATOM 629 N N . LEU A 1 81 ? -5.166 8.845 11.504 1.00 93.19 81 LEU A N 1
ATOM 630 C CA . LEU A 1 81 ? -4.727 9.651 12.640 1.00 93.19 81 LEU A CA 1
ATOM 631 C C . LEU A 1 81 ? -3.333 10.246 12.403 1.00 93.19 81 LEU A C 1
ATOM 633 O O . LEU A 1 81 ? -3.116 11.435 12.627 1.00 93.19 81 LEU A O 1
ATOM 637 N N . TYR A 1 82 ? -2.403 9.446 11.878 1.00 92.88 82 TYR A N 1
ATOM 638 C CA . TYR A 1 82 ? -1.062 9.910 11.534 1.00 92.88 82 TYR A CA 1
ATOM 639 C C . TYR A 1 82 ? -1.069 10.996 10.448 1.00 92.88 82 TYR A C 1
ATOM 641 O O . TYR A 1 82 ? -0.342 11.986 10.545 1.00 92.88 82 TYR A O 1
ATOM 649 N N . LEU A 1 83 ? -1.917 10.861 9.426 1.00 91.75 83 LEU A N 1
ATOM 650 C CA . LEU A 1 83 ? -2.076 11.876 8.382 1.00 91.75 83 LEU A CA 1
ATOM 651 C C . LEU A 1 83 ? -2.615 13.194 8.949 1.00 91.75 83 LEU A C 1
ATOM 653 O O . LEU A 1 83 ? -2.098 14.255 8.601 1.00 91.75 83 LEU A O 1
ATOM 657 N N . LYS A 1 84 ? -3.594 13.143 9.859 1.00 91.44 84 LYS A N 1
ATOM 658 C CA . LYS A 1 84 ? -4.103 14.339 10.554 1.00 91.44 84 LYS A CA 1
ATOM 659 C C . LYS A 1 84 ? -3.009 15.016 11.381 1.00 91.44 84 LYS A C 1
ATOM 661 O O . LYS A 1 84 ? -2.797 16.227 11.260 1.00 91.44 84 LYS A O 1
ATOM 666 N N . ASP A 1 85 ? -2.250 14.229 12.144 1.00 90.88 85 ASP A N 1
ATOM 667 C CA . ASP A 1 85 ? -1.149 14.713 12.984 1.00 90.88 85 ASP A CA 1
ATOM 668 C C . ASP A 1 85 ? -0.032 15.382 12.167 1.00 90.88 85 ASP A C 1
ATOM 670 O O . ASP A 1 85 ? 0.499 16.424 12.577 1.00 90.88 85 ASP A O 1
ATOM 674 N N . THR A 1 86 ? 0.330 14.795 11.024 1.00 89.56 86 THR A N 1
ATOM 675 C CA . THR A 1 86 ? 1.431 15.262 10.163 1.00 89.56 86 THR A CA 1
ATOM 676 C C . THR A 1 86 ? 1.033 16.434 9.273 1.00 89.56 86 THR A C 1
ATOM 678 O O . THR A 1 86 ? 1.826 17.360 9.100 1.00 89.56 86 THR A O 1
ATOM 681 N N . GLN A 1 87 ? -0.194 16.450 8.748 1.00 88.94 87 GLN A N 1
ATOM 682 C CA . GLN A 1 87 ? -0.690 17.542 7.905 1.00 88.94 87 GLN A CA 1
ATOM 683 C C . GLN A 1 87 ? -1.262 18.719 8.704 1.00 88.94 87 GLN A C 1
ATOM 685 O O . GLN A 1 87 ? -1.502 19.776 8.119 1.00 88.94 87 GLN A O 1
ATOM 690 N N . LYS A 1 88 ? -1.456 18.557 10.024 1.00 86.88 88 LYS A N 1
ATOM 691 C CA . LYS A 1 88 ? -2.070 19.552 10.922 1.00 86.88 88 LYS A CA 1
ATOM 692 C C . LYS A 1 88 ? -3.444 20.009 10.422 1.00 86.88 88 LYS A C 1
ATOM 694 O O . LYS A 1 88 ? -3.750 21.200 10.419 1.00 86.88 88 LYS A O 1
ATOM 699 N N . LYS A 1 89 ? -4.252 19.047 9.976 1.00 84.56 89 LYS A N 1
ATOM 700 C CA . LYS A 1 89 ? -5.619 19.251 9.486 1.00 84.56 89 LYS A CA 1
ATOM 701 C C . LYS A 1 89 ? -6.548 18.216 10.103 1.00 84.56 89 LYS A C 1
ATOM 703 O O . LYS A 1 89 ? -6.179 17.049 10.205 1.00 84.56 89 LYS A O 1
ATOM 708 N N . ASP A 1 90 ? -7.754 18.650 10.451 1.00 78.06 90 ASP A N 1
ATOM 709 C CA . ASP A 1 90 ? -8.790 17.765 10.993 1.00 78.06 90 ASP A CA 1
ATOM 710 C C . ASP A 1 90 ? -9.444 16.905 9.903 1.00 78.06 90 ASP A C 1
ATOM 712 O O . ASP A 1 90 ? -9.876 15.785 10.175 1.00 78.06 90 ASP A O 1
ATOM 716 N N . GLU A 1 91 ? -9.465 17.403 8.664 1.00 81.38 91 GLU A N 1
ATOM 717 C CA . GLU A 1 91 ? -9.938 16.688 7.479 1.00 81.38 91 GLU A CA 1
ATOM 718 C C . GLU A 1 91 ? -8.753 16.199 6.643 1.00 81.38 91 GLU A C 1
ATOM 720 O O . GLU A 1 91 ? -7.810 16.950 6.367 1.00 81.38 91 GLU A O 1
ATOM 725 N N . ILE A 1 92 ? -8.821 14.939 6.212 1.00 84.69 92 ILE A N 1
ATOM 726 C CA . ILE A 1 92 ? -7.890 14.376 5.234 1.00 84.69 92 ILE A CA 1
ATOM 727 C C . ILE A 1 92 ? -8.548 14.337 3.857 1.00 84.69 92 ILE A C 1
ATOM 729 O O . ILE A 1 92 ? -9.743 14.080 3.728 1.00 84.69 92 ILE A O 1
ATOM 733 N N . GLU A 1 93 ? -7.758 14.556 2.808 1.00 81.25 93 GLU A N 1
ATOM 734 C CA . GLU A 1 93 ? -8.219 14.261 1.453 1.00 81.25 93 GLU A CA 1
ATOM 735 C C . GLU A 1 93 ? -8.389 12.745 1.323 1.00 81.25 93 GLU A C 1
ATOM 737 O O . GLU A 1 93 ? -7.410 11.993 1.352 1.00 81.25 93 GLU A O 1
ATOM 742 N N . ALA A 1 94 ? -9.642 12.297 1.219 1.00 74.88 94 ALA A N 1
ATOM 743 C CA . ALA A 1 94 ? -9.944 10.885 1.058 1.00 74.88 94 ALA A CA 1
ATOM 744 C C . ALA A 1 94 ? -9.277 10.344 -0.221 1.00 74.88 94 ALA A C 1
ATOM 746 O O . ALA A 1 94 ? -9.285 11.016 -1.262 1.00 74.88 94 ALA A O 1
ATOM 747 N N . PRO A 1 95 ? -8.707 9.126 -0.183 1.00 79.00 95 PRO A N 1
ATOM 748 C CA . PRO A 1 95 ? -8.145 8.516 -1.375 1.00 79.00 95 PRO A CA 1
ATOM 749 C C . PRO A 1 95 ? -9.248 8.309 -2.416 1.00 79.00 95 PRO A C 1
ATOM 751 O O . PRO A 1 95 ? -10.402 8.054 -2.077 1.00 79.00 95 PRO A O 1
ATOM 754 N N . SER A 1 96 ? -8.888 8.396 -3.696 1.00 77.75 96 SER A N 1
ATOM 755 C CA . SER A 1 96 ? -9.842 8.214 -4.799 1.00 77.75 96 SER A CA 1
ATOM 756 C C . SER A 1 96 ? -10.457 6.812 -4.812 1.00 77.75 96 SER A C 1
ATOM 758 O O . SER A 1 96 ? -11.596 6.642 -5.231 1.00 77.75 96 SER A O 1
ATOM 760 N N . GLU A 1 97 ? -9.700 5.819 -4.345 1.00 81.31 97 GLU A N 1
ATOM 761 C CA . GLU A 1 97 ? -10.084 4.413 -4.286 1.00 81.31 97 GLU A CA 1
ATOM 762 C C . GLU A 1 97 ? -9.543 3.797 -2.993 1.00 81.31 97 GLU A C 1
ATOM 764 O O . GLU A 1 97 ? -8.462 4.157 -2.518 1.00 81.31 97 GLU A O 1
ATOM 769 N N . LEU A 1 98 ? -10.302 2.862 -2.432 1.00 86.81 98 LEU A N 1
ATOM 770 C CA . LEU A 1 98 ? -9.890 2.003 -1.331 1.00 86.81 98 LEU A CA 1
ATOM 771 C C . LEU A 1 98 ? -10.178 0.573 -1.773 1.00 86.81 98 LEU A C 1
ATOM 773 O O . LEU A 1 98 ? -11.268 0.317 -2.267 1.00 86.81 98 LEU A O 1
ATOM 777 N N . GLU A 1 99 ? -9.209 -0.326 -1.641 1.00 85.62 99 GLU A N 1
ATOM 778 C CA . GLU A 1 99 ? -9.343 -1.729 -2.042 1.00 85.62 99 GLU A CA 1
ATOM 779 C C . GLU A 1 99 ? -8.689 -2.601 -0.970 1.00 85.62 99 GLU A C 1
ATOM 781 O O . GLU A 1 99 ? -7.544 -2.348 -0.574 1.00 85.62 99 GLU A O 1
ATOM 786 N N . LEU A 1 100 ? -9.386 -3.648 -0.523 1.00 85.69 100 LEU A N 1
ATOM 787 C CA . LEU A 1 100 ? -8.749 -4.696 0.266 1.00 85.69 100 LEU A CA 1
ATOM 788 C C . LEU A 1 100 ? -7.814 -5.508 -0.628 1.00 85.69 100 LEU A C 1
ATOM 790 O O . LEU A 1 100 ? -8.207 -6.063 -1.659 1.00 85.69 100 LEU A O 1
ATOM 794 N N . TYR A 1 101 ? -6.548 -5.578 -0.221 1.00 82.75 101 TYR A N 1
ATOM 795 C CA . TYR A 1 101 ? -5.548 -6.303 -0.985 1.00 82.75 101 TYR A CA 1
ATOM 796 C C . TYR A 1 101 ? -5.821 -7.808 -0.954 1.00 82.75 101 TYR A C 1
ATOM 798 O O . TYR A 1 101 ? -5.703 -8.457 0.083 1.00 82.75 101 TYR A O 1
ATOM 806 N N . ASP A 1 102 ? -6.104 -8.363 -2.129 1.00 82.62 102 ASP A N 1
ATOM 807 C CA . ASP A 1 102 ? -6.241 -9.796 -2.349 1.00 82.62 102 ASP A CA 1
ATOM 808 C C . ASP A 1 102 ? -4.992 -10.336 -3.060 1.00 82.62 102 ASP A C 1
ATOM 810 O O . ASP A 1 102 ? -4.665 -9.965 -4.194 1.00 82.62 102 ASP A O 1
ATOM 814 N N . CYS A 1 103 ? -4.286 -11.234 -2.372 1.00 76.12 103 CYS A N 1
ATOM 815 C CA . CYS A 1 103 ? -3.046 -11.831 -2.853 1.00 76.12 103 CYS A CA 1
ATOM 816 C C . CYS A 1 103 ? -3.228 -12.796 -4.037 1.00 76.12 103 CYS A C 1
ATOM 818 O O . CYS A 1 103 ? -2.224 -13.191 -4.634 1.00 76.12 103 CYS A O 1
ATOM 820 N N . GLU A 1 104 ? -4.458 -13.186 -4.381 1.00 85.31 104 GLU A N 1
ATOM 821 C CA . GLU A 1 104 ? -4.760 -14.063 -5.519 1.00 85.31 104 GLU A CA 1
ATOM 822 C C . GLU A 1 104 ? -4.965 -13.293 -6.832 1.00 85.31 104 GLU A C 1
ATOM 824 O O . GLU A 1 104 ? -4.796 -13.856 -7.916 1.00 85.31 104 GLU A O 1
ATOM 829 N N . LYS A 1 105 ? -5.237 -11.980 -6.766 1.00 86.88 105 LYS A N 1
ATOM 830 C CA . LYS A 1 105 ? -5.396 -11.123 -7.958 1.00 86.88 105 LYS A CA 1
ATOM 831 C C . LYS A 1 105 ? -4.103 -10.974 -8.766 1.00 86.88 105 LYS A C 1
ATOM 833 O O . LYS A 1 105 ? -4.160 -10.699 -9.971 1.00 86.88 105 LYS A O 1
ATOM 838 N N . TYR A 1 106 ? -2.953 -11.152 -8.118 1.00 89.31 106 TYR A N 1
ATOM 839 C CA . TYR A 1 106 ? -1.638 -10.864 -8.681 1.00 89.31 106 TYR A CA 1
ATOM 840 C C . TYR A 1 106 ? -0.700 -12.070 -8.637 1.00 89.31 106 TYR A C 1
ATOM 842 O O . TYR A 1 106 ? -0.742 -12.897 -7.728 1.00 89.31 106 TYR A O 1
ATOM 850 N N . MET A 1 107 ? 0.198 -12.150 -9.617 1.00 89.56 107 MET A N 1
ATOM 851 C CA . MET A 1 107 ? 1.237 -13.169 -9.657 1.00 89.56 107 MET A CA 1
ATOM 852 C C . MET A 1 107 ? 2.173 -13.008 -8.456 1.00 89.56 107 MET A C 1
ATOM 854 O O . MET A 1 107 ? 2.783 -11.955 -8.247 1.00 89.56 107 MET A O 1
ATOM 858 N N . LYS A 1 108 ? 2.328 -14.083 -7.681 1.00 85.88 108 LYS A N 1
ATOM 859 C CA . LYS A 1 108 ? 3.231 -14.122 -6.529 1.00 85.88 108 LYS A CA 1
ATOM 860 C C . LYS A 1 108 ? 4.680 -14.210 -7.010 1.00 85.88 108 LYS A C 1
ATOM 862 O O . LYS A 1 108 ? 5.156 -15.272 -7.395 1.00 85.88 108 LYS A O 1
ATOM 867 N N . LEU A 1 109 ? 5.376 -13.076 -6.971 1.00 85.75 109 LEU A N 1
ATOM 868 C CA . LEU A 1 109 ? 6.816 -12.977 -7.210 1.00 85.75 109 LEU A CA 1
ATOM 869 C C . LEU A 1 109 ? 7.527 -12.709 -5.885 1.00 85.75 109 LEU A C 1
ATOM 871 O O . LEU A 1 109 ? 7.323 -11.650 -5.278 1.00 85.75 109 LEU A O 1
ATOM 875 N N . ASP A 1 110 ? 8.356 -13.654 -5.446 1.00 84.44 110 ASP A N 1
ATOM 876 C CA . ASP A 1 110 ? 9.187 -13.480 -4.259 1.00 84.44 110 ASP A CA 1
ATOM 877 C C . ASP A 1 110 ? 10.307 -12.451 -4.502 1.00 84.44 110 ASP A C 1
ATOM 879 O O . ASP A 1 110 ? 10.562 -11.995 -5.623 1.00 84.44 110 ASP A O 1
ATOM 883 N N . MET A 1 111 ? 10.977 -12.036 -3.425 1.00 81.19 111 MET A N 1
ATOM 884 C CA . MET A 1 111 ? 12.031 -11.021 -3.519 1.00 81.19 111 MET A CA 1
ATOM 885 C C . MET A 1 111 ? 13.185 -11.485 -4.421 1.00 81.19 111 MET A C 1
ATOM 887 O O . MET A 1 111 ? 13.703 -10.698 -5.216 1.00 81.19 111 MET A O 1
ATOM 891 N N . SER A 1 112 ? 13.546 -12.769 -4.346 1.00 86.38 112 SER A N 1
ATOM 892 C CA . SER A 1 112 ? 14.603 -13.364 -5.165 1.00 86.38 112 SER A CA 1
ATOM 893 C C . SER A 1 112 ? 14.277 -13.286 -6.654 1.00 86.38 112 SER A C 1
ATOM 895 O O . SER A 1 112 ? 15.110 -12.809 -7.420 1.00 86.38 112 SER A O 1
ATOM 897 N N . ALA A 1 113 ? 13.070 -13.673 -7.072 1.00 89.00 113 ALA A N 1
ATOM 898 C CA . ALA A 1 113 ? 12.617 -13.579 -8.454 1.00 89.00 113 ALA A CA 1
ATOM 899 C C . ALA A 1 113 ? 12.593 -12.125 -8.926 1.00 89.00 113 ALA A C 1
ATOM 901 O O . ALA A 1 113 ? 13.167 -11.820 -9.966 1.00 89.00 113 ALA A O 1
ATOM 902 N N . ARG A 1 114 ? 12.021 -11.198 -8.146 1.00 88.25 114 ARG A N 1
ATOM 903 C CA . ARG A 1 114 ? 11.985 -9.764 -8.503 1.00 88.25 114 ARG A CA 1
ATOM 904 C C . ARG A 1 114 ? 13.381 -9.189 -8.735 1.00 88.25 114 ARG A C 1
ATOM 906 O O . ARG A 1 114 ? 13.579 -8.419 -9.676 1.00 88.25 114 ARG A O 1
ATOM 913 N N . ARG A 1 115 ? 14.335 -9.561 -7.876 1.00 86.06 115 ARG A N 1
ATOM 914 C CA . ARG A 1 115 ? 15.727 -9.114 -7.953 1.00 86.06 115 ARG A CA 1
ATOM 915 C C . ARG A 1 115 ? 16.457 -9.754 -9.132 1.00 86.06 115 ARG A C 1
ATOM 917 O O . ARG A 1 115 ? 17.071 -9.034 -9.906 1.00 86.06 115 ARG A O 1
ATOM 924 N N . ASN A 1 116 ? 16.352 -11.073 -9.289 1.00 92.06 116 ASN A N 1
ATOM 925 C CA . ASN A 1 116 ? 17.030 -11.827 -10.346 1.00 92.06 116 ASN A CA 1
ATOM 926 C C . ASN A 1 116 ? 16.501 -11.485 -11.746 1.00 92.06 116 ASN A C 1
ATOM 928 O O . ASN A 1 116 ? 17.252 -11.543 -12.712 1.00 92.06 116 ASN A O 1
ATOM 932 N N . LEU A 1 117 ? 15.221 -11.120 -11.858 1.00 93.75 117 LEU A N 1
ATOM 933 C CA . LEU A 1 117 ? 14.614 -10.647 -13.105 1.00 93.75 117 LEU A CA 1
ATOM 934 C C . LEU A 1 117 ? 14.931 -9.173 -13.406 1.00 93.75 117 LEU A C 1
ATOM 936 O O . LEU A 1 117 ? 14.503 -8.674 -14.444 1.00 93.75 117 LEU A O 1
ATOM 940 N N . GLU A 1 118 ? 15.619 -8.467 -12.499 1.00 94.12 118 GLU A N 1
ATOM 941 C CA . GLU A 1 118 ? 15.927 -7.037 -12.604 1.00 94.12 118 GLU A CA 1
ATOM 942 C C . GLU A 1 118 ? 14.705 -6.211 -13.046 1.00 94.12 118 GLU A C 1
ATOM 944 O O . GLU A 1 118 ? 14.778 -5.399 -13.971 1.00 94.12 118 GLU A O 1
ATOM 949 N N . LEU A 1 119 ? 13.538 -6.440 -12.420 1.00 93.25 119 LEU A N 1
ATOM 950 C CA . LEU A 1 119 ? 12.275 -5.866 -12.908 1.00 93.25 119 LEU A CA 1
ATOM 951 C C . LEU A 1 119 ? 12.317 -4.336 -12.948 1.00 93.25 119 LEU A C 1
ATOM 953 O O . LEU A 1 119 ? 11.891 -3.723 -13.924 1.00 93.25 119 LEU A O 1
ATOM 957 N N . THR A 1 120 ? 12.844 -3.710 -11.895 1.00 92.19 120 THR A N 1
ATOM 958 C CA . THR A 1 120 ? 12.870 -2.245 -11.760 1.00 92.19 120 THR A CA 1
ATOM 959 C C . THR A 1 120 ? 14.267 -1.667 -11.580 1.00 92.19 120 THR A C 1
ATOM 961 O O . THR A 1 120 ? 14.502 -0.520 -11.975 1.00 92.19 120 THR A O 1
ATOM 964 N N . ARG A 1 121 ? 15.210 -2.455 -11.058 1.00 90.94 121 ARG A N 1
ATOM 965 C CA . ARG A 1 121 ? 16.602 -2.069 -10.803 1.00 90.94 121 ARG A CA 1
ATOM 966 C C . ARG A 1 121 ? 17.548 -3.195 -11.200 1.00 90.94 121 ARG A C 1
ATOM 968 O O . ARG A 1 121 ? 17.206 -4.360 -11.017 1.00 90.94 121 ARG A O 1
ATOM 975 N N . SER A 1 122 ? 18.720 -2.828 -11.708 1.00 92.62 122 SER A N 1
ATOM 976 C CA . SER A 1 122 ? 19.787 -3.779 -12.000 1.00 92.62 122 SER A CA 1
ATOM 977 C C . SER A 1 122 ? 20.482 -4.236 -10.719 1.00 92.62 122 SER A C 1
ATOM 979 O O . SER A 1 122 ? 20.716 -3.434 -9.814 1.00 92.62 122 SER A O 1
ATOM 981 N N . MET A 1 123 ? 20.855 -5.512 -10.651 1.00 89.12 123 MET A N 1
ATOM 982 C CA . MET A 1 123 ? 21.646 -6.076 -9.560 1.00 89.12 123 MET A CA 1
ATOM 983 C C . MET A 1 123 ? 23.087 -5.569 -9.571 1.00 89.12 123 MET A C 1
ATOM 985 O O . MET A 1 123 ? 23.696 -5.471 -8.510 1.00 89.12 123 MET A O 1
ATOM 989 N N . MET A 1 124 ? 23.633 -5.243 -10.747 1.00 88.31 124 MET A N 1
ATOM 990 C CA . MET A 1 124 ? 25.027 -4.812 -10.882 1.00 88.31 124 MET A CA 1
ATOM 991 C C . MET A 1 124 ? 25.230 -3.368 -10.419 1.00 88.31 124 MET A C 1
ATOM 993 O O . MET A 1 124 ? 26.210 -3.064 -9.746 1.00 88.31 124 MET A O 1
ATOM 997 N N . THR A 1 125 ? 24.325 -2.468 -10.806 1.00 89.00 125 THR A N 1
ATOM 998 C CA . THR A 1 125 ? 24.474 -1.026 -10.551 1.00 89.00 125 THR A CA 1
ATOM 999 C C . THR A 1 125 ? 23.542 -0.505 -9.465 1.00 89.00 125 THR A C 1
ATOM 1001 O O . THR A 1 125 ? 23.730 0.611 -8.996 1.00 89.00 125 THR A O 1
ATOM 1004 N N . GLY A 1 126 ? 22.503 -1.259 -9.093 1.00 85.62 126 GLY A N 1
ATOM 1005 C CA . GLY A 1 126 ? 21.432 -0.793 -8.209 1.00 85.62 126 GLY A CA 1
ATOM 1006 C C . GLY A 1 126 ? 20.480 0.217 -8.861 1.00 85.62 126 GLY A C 1
ATOM 1007 O O . GLY A 1 126 ? 19.445 0.544 -8.277 1.00 85.62 126 GLY A O 1
ATOM 1008 N N . ASP A 1 127 ? 20.781 0.689 -10.070 1.00 89.62 127 ASP A N 1
ATOM 1009 C CA . ASP A 1 127 ? 20.032 1.731 -10.764 1.00 89.62 127 ASP A CA 1
ATOM 1010 C C . ASP A 1 127 ? 18.973 1.165 -11.708 1.00 89.62 127 ASP A C 1
ATOM 1012 O O . ASP A 1 127 ? 18.955 -0.014 -12.051 1.00 89.62 127 ASP A O 1
ATOM 1016 N N . LYS A 1 128 ? 18.092 2.046 -12.201 1.00 90.88 128 LYS A N 1
ATOM 1017 C CA . LYS A 1 128 ? 17.108 1.686 -13.234 1.00 90.88 128 LYS A CA 1
ATOM 1018 C C . LYS A 1 128 ? 17.787 1.188 -14.518 1.00 90.88 128 LYS A C 1
ATOM 1020 O O . LYS A 1 128 ? 17.212 0.385 -15.230 1.00 90.88 128 LYS A O 1
ATOM 1025 N N . ARG A 1 129 ? 18.973 1.696 -14.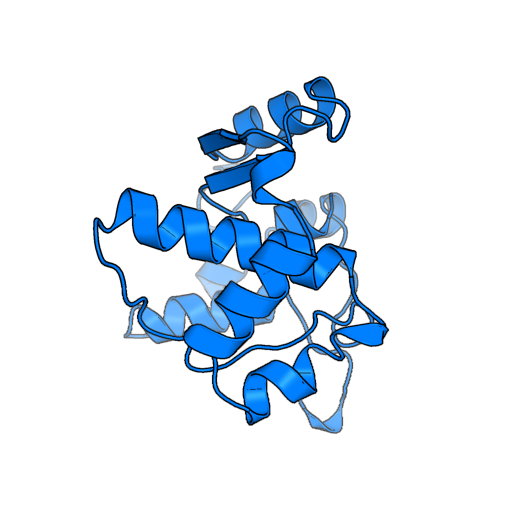874 1.00 93.56 129 ARG A N 1
ATOM 1026 C CA . ARG A 1 129 ? 19.643 1.338 -16.140 1.00 93.56 129 ARG A CA 1
ATOM 1027 C C . ARG A 1 129 ? 19.905 -0.171 -16.199 1.00 93.56 129 ARG A C 1
ATOM 1029 O O . ARG A 1 129 ? 20.340 -0.737 -15.207 1.00 93.56 129 ARG A O 1
ATOM 1036 N N . HIS A 1 130 ? 19.662 -0.769 -17.366 1.00 92.69 130 HIS A N 1
ATOM 1037 C CA . HIS A 1 130 ? 19.726 -2.217 -17.626 1.00 92.69 130 HIS A CA 1
ATOM 1038 C C . HIS A 1 130 ? 18.616 -3.074 -16.986 1.00 92.69 130 HIS A C 1
ATOM 1040 O O . HIS A 1 130 ? 18.589 -4.272 -17.230 1.00 92.69 130 HIS A O 1
ATOM 1046 N N . SER A 1 131 ? 17.651 -2.478 -16.273 1.00 95.75 131 SER A N 1
ATOM 1047 C CA . SER A 1 131 ? 16.462 -3.190 -15.783 1.00 95.75 131 SER A CA 1
ATOM 1048 C C . SER A 1 131 ? 15.380 -3.333 -16.862 1.00 95.75 131 SER A C 1
ATOM 1050 O O . SER A 1 131 ? 15.341 -2.550 -17.823 1.00 95.75 131 SER A O 1
ATOM 1052 N N . LEU A 1 132 ? 14.440 -4.269 -16.681 1.00 96.06 132 LEU A N 1
ATOM 1053 C CA . LEU A 1 132 ? 13.282 -4.423 -17.574 1.00 96.06 132 LEU A CA 1
ATOM 1054 C C . LEU A 1 132 ? 12.489 -3.113 -17.682 1.00 96.06 132 LEU A C 1
ATOM 1056 O O . LEU A 1 132 ? 12.186 -2.654 -18.786 1.00 96.06 132 LEU A O 1
ATOM 1060 N N . LEU A 1 133 ? 12.223 -2.461 -16.545 1.00 96.00 133 LEU A N 1
ATOM 1061 C CA . LEU A 1 133 ? 11.549 -1.166 -16.498 1.00 96.00 133 LEU A CA 1
ATOM 1062 C C . LEU A 1 133 ? 12.273 -0.110 -17.340 1.00 96.00 133 LEU A C 1
ATOM 1064 O O . LEU A 1 133 ? 11.614 0.695 -17.985 1.00 96.00 133 LEU A O 1
ATOM 1068 N N . TRP A 1 134 ? 13.609 -0.074 -17.369 1.00 96.06 134 TRP A N 1
ATOM 1069 C CA . TRP A 1 134 ? 14.333 0.887 -18.212 1.00 96.06 134 TRP A CA 1
ATOM 1070 C C . TRP A 1 134 ? 14.154 0.632 -19.707 1.00 96.06 134 TRP A C 1
ATOM 1072 O O . TRP A 1 134 ? 14.041 1.594 -20.473 1.00 96.06 134 TRP A O 1
ATOM 1082 N N . VAL A 1 135 ? 14.088 -0.635 -20.115 1.00 96.25 135 VAL A N 1
ATOM 1083 C CA . VAL A 1 135 ? 13.862 -1.002 -21.515 1.00 96.25 135 VAL A CA 1
ATOM 1084 C C . VAL A 1 135 ? 12.464 -0.570 -21.964 1.00 96.25 135 VAL A C 1
ATOM 1086 O O . VAL A 1 135 ? 12.343 0.086 -23.004 1.00 96.25 135 VAL A O 1
ATOM 1089 N N . ILE A 1 136 ? 11.430 -0.879 -21.174 1.00 96.62 136 ILE A N 1
ATOM 1090 C CA . ILE A 1 136 ? 10.028 -0.733 -21.600 1.00 96.62 136 ILE A CA 1
ATOM 1091 C C . ILE A 1 136 ? 9.393 0.624 -21.265 1.00 96.62 136 ILE A C 1
ATOM 1093 O O . ILE A 1 136 ? 8.443 1.035 -21.926 1.00 96.62 136 ILE A O 1
ATOM 1097 N N . ASP A 1 137 ? 9.904 1.353 -20.268 1.00 96.69 137 ASP A N 1
ATOM 1098 C CA . ASP A 1 137 ? 9.378 2.667 -19.882 1.00 96.69 137 ASP A CA 1
ATOM 1099 C C . ASP A 1 137 ? 9.700 3.723 -20.952 1.00 96.69 137 ASP A C 1
ATOM 1101 O O . ASP A 1 137 ? 10.762 4.352 -20.945 1.00 96.69 137 ASP A O 1
ATOM 1105 N N . LYS A 1 138 ? 8.760 3.917 -21.884 1.00 95.88 138 LYS A N 1
ATOM 1106 C CA . LYS A 1 138 ? 8.752 4.999 -22.890 1.00 95.88 138 LYS A CA 1
ATOM 1107 C C . LYS A 1 138 ? 7.723 6.087 -22.578 1.00 95.88 138 LYS A C 1
ATOM 1109 O O . LYS A 1 138 ? 7.392 6.901 -23.444 1.00 95.88 138 LYS A O 1
ATOM 1114 N N . THR A 1 139 ? 7.203 6.089 -21.353 1.00 97.31 139 THR A N 1
ATOM 1115 C CA . THR A 1 139 ? 6.152 7.011 -20.927 1.00 97.31 139 THR A CA 1
ATOM 1116 C C . THR A 1 139 ? 6.656 8.457 -20.940 1.00 97.31 139 THR A C 1
ATOM 1118 O O . THR A 1 139 ? 7.845 8.730 -20.768 1.00 97.31 139 THR A O 1
ATOM 1121 N N . LYS A 1 140 ? 5.752 9.409 -21.198 1.00 96.75 140 LYS A N 1
ATOM 1122 C CA . LYS A 1 140 ? 6.082 10.845 -21.281 1.00 96.75 140 LYS A CA 1
ATOM 1123 C C . LYS A 1 140 ? 5.689 11.633 -20.033 1.00 96.75 140 LYS A C 1
ATOM 1125 O O . LYS A 1 140 ? 6.023 12.806 -19.928 1.00 96.75 140 LYS A O 1
ATOM 1130 N N . THR A 1 141 ? 4.993 10.999 -19.090 1.00 97.50 141 THR A N 1
ATOM 1131 C CA . THR A 1 141 ? 4.495 11.637 -17.868 1.00 97.50 141 THR A CA 1
ATOM 1132 C C . THR A 1 141 ? 4.944 10.863 -16.637 1.00 97.50 141 THR A C 1
ATOM 1134 O O . THR A 1 141 ? 5.069 9.637 -16.653 1.00 97.50 141 THR A O 1
ATOM 1137 N N . SER A 1 142 ? 5.141 11.576 -15.528 1.00 94.50 142 SER A N 1
ATOM 1138 C CA . SER A 1 142 ? 5.489 10.961 -14.243 1.00 94.50 142 SER A CA 1
ATOM 1139 C C . SER A 1 142 ? 4.418 9.980 -13.757 1.00 94.50 142 SER A C 1
ATOM 1141 O O . SER A 1 142 ? 4.751 8.967 -13.149 1.00 94.50 142 SER A O 1
ATOM 1143 N N . ALA A 1 143 ? 3.142 10.253 -14.049 1.00 93.38 143 ALA A N 1
ATOM 1144 C CA . ALA A 1 143 ? 2.039 9.350 -13.732 1.00 93.38 143 ALA A CA 1
ATOM 1145 C C . ALA A 1 143 ? 2.130 8.037 -14.528 1.00 93.38 143 ALA A C 1
ATOM 1147 O O . ALA A 1 143 ? 2.086 6.965 -13.928 1.00 93.38 143 ALA A O 1
ATOM 1148 N N . GLY A 1 144 ? 2.366 8.109 -15.844 1.00 96.25 144 GLY A N 1
ATOM 1149 C CA . GLY A 1 144 ? 2.552 6.919 -16.682 1.00 96.25 144 GLY A CA 1
ATOM 1150 C C . GLY A 1 144 ? 3.740 6.070 -16.227 1.00 96.25 144 GLY A C 1
ATOM 1151 O O . GLY A 1 144 ? 3.625 4.851 -16.117 1.00 96.25 144 GLY A O 1
ATOM 1152 N N . LYS A 1 145 ? 4.852 6.714 -15.854 1.00 94.12 145 LYS A N 1
ATOM 1153 C CA . LYS A 1 145 ? 6.035 6.035 -15.306 1.00 94.12 145 LYS A CA 1
ATOM 1154 C C . LYS A 1 145 ? 5.730 5.253 -14.025 1.00 94.12 145 LYS A C 1
ATOM 1156 O O . LYS A 1 145 ? 6.247 4.152 -13.842 1.00 94.12 145 LYS A O 1
ATOM 1161 N N . ARG A 1 146 ? 4.908 5.810 -13.128 1.00 92.25 146 ARG A N 1
ATOM 1162 C CA . ARG A 1 146 ? 4.461 5.110 -11.910 1.00 92.25 146 ARG A CA 1
ATOM 1163 C C . ARG A 1 146 ? 3.536 3.938 -12.243 1.00 92.25 146 ARG A C 1
ATOM 1165 O O . ARG A 1 146 ? 3.687 2.874 -11.653 1.00 92.25 146 ARG A O 1
ATOM 1172 N N . MET A 1 147 ? 2.639 4.113 -13.211 1.00 93.19 147 MET A N 1
ATOM 1173 C CA . MET A 1 147 ? 1.684 3.085 -13.630 1.00 93.19 147 MET A CA 1
ATOM 1174 C C . MET A 1 147 ? 2.374 1.854 -14.237 1.00 93.19 147 MET A C 1
ATOM 1176 O O . MET A 1 147 ? 2.160 0.746 -13.754 1.00 93.19 147 MET A O 1
ATOM 1180 N N . ILE A 1 148 ? 3.265 2.032 -15.220 1.00 95.25 148 ILE A N 1
ATOM 1181 C CA . ILE A 1 148 ? 3.969 0.897 -15.848 1.00 95.25 148 ILE A CA 1
ATOM 1182 C C . ILE A 1 148 ? 4.857 0.145 -14.849 1.00 95.25 148 ILE A C 1
ATOM 1184 O O . ILE A 1 148 ? 4.945 -1.080 -14.886 1.00 95.25 148 ILE A O 1
ATOM 1188 N N . ARG A 1 149 ? 5.473 0.869 -13.906 1.00 93.19 149 ARG A N 1
ATOM 1189 C CA . ARG A 1 149 ? 6.217 0.259 -12.804 1.00 93.19 149 ARG A CA 1
ATOM 1190 C C . ARG A 1 149 ? 5.309 -0.620 -11.941 1.00 93.19 149 ARG A C 1
ATOM 1192 O O . ARG A 1 149 ? 5.669 -1.760 -11.670 1.00 93.19 149 ARG A O 1
ATOM 1199 N N . SER A 1 150 ? 4.136 -0.110 -11.565 1.00 90.31 150 SER A N 1
ATOM 1200 C CA . SER A 1 150 ? 3.148 -0.860 -10.787 1.00 90.31 150 SER A CA 1
ATOM 1201 C C . SER A 1 150 ? 2.706 -2.144 -11.493 1.00 90.31 150 SER A C 1
ATOM 1203 O O . SER A 1 150 ? 2.573 -3.169 -10.834 1.00 90.31 150 SER A O 1
ATOM 1205 N N . TRP A 1 151 ? 2.490 -2.112 -12.812 1.00 92.31 151 TRP A N 1
ATOM 1206 C CA . TRP A 1 151 ? 2.115 -3.307 -13.580 1.00 92.31 151 TRP A CA 1
ATOM 1207 C C . TRP A 1 151 ? 3.212 -4.375 -13.579 1.00 92.31 151 TRP A C 1
ATOM 1209 O O . TRP A 1 151 ? 2.912 -5.553 -13.416 1.00 92.31 151 TRP A O 1
ATOM 1219 N N . LEU A 1 152 ? 4.484 -3.975 -13.693 1.00 92.25 152 LEU A N 1
ATOM 1220 C CA . LEU A 1 152 ? 5.610 -4.909 -13.575 1.00 92.25 152 LEU A CA 1
ATOM 1221 C C . LEU A 1 152 ? 5.729 -5.511 -12.171 1.00 92.25 152 LEU A C 1
ATOM 1223 O O . LEU A 1 152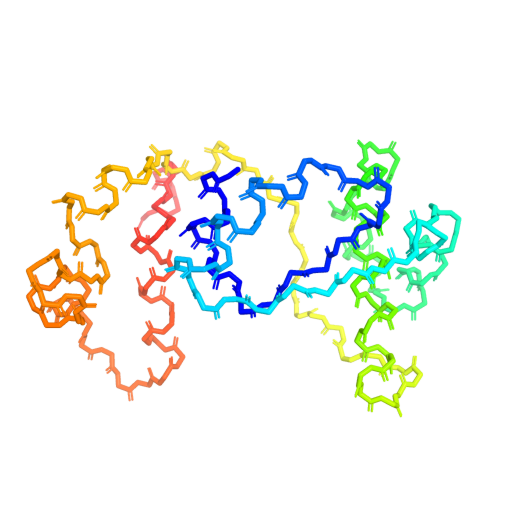 ? 6.041 -6.689 -12.025 1.00 92.25 152 LEU A O 1
ATOM 1227 N N . GLU A 1 153 ? 5.520 -4.699 -11.135 1.00 88.62 153 GLU A N 1
ATOM 1228 C CA . GLU A 1 153 ? 5.631 -5.138 -9.741 1.00 88.62 153 GLU A CA 1
ATOM 1229 C C . GLU A 1 153 ? 4.420 -5.973 -9.289 1.00 88.62 153 GLU A C 1
ATOM 1231 O O . GLU A 1 153 ? 4.531 -6.694 -8.295 1.00 88.62 153 GLU A O 1
ATOM 1236 N N . ARG A 1 154 ? 3.281 -5.891 -9.988 1.00 88.75 154 ARG A N 1
ATOM 1237 C CA . ARG A 1 154 ? 2.031 -6.598 -9.666 1.00 88.75 154 ARG A CA 1
ATOM 1238 C C . ARG A 1 154 ? 1.350 -7.118 -10.943 1.00 88.75 154 ARG A C 1
ATOM 1240 O O . ARG A 1 154 ? 0.331 -6.563 -11.357 1.00 88.75 154 ARG A O 1
ATOM 1247 N N . PRO A 1 155 ? 1.894 -8.169 -11.585 1.00 91.31 155 PRO A N 1
ATOM 1248 C CA . PRO A 1 155 ? 1.277 -8.748 -12.776 1.00 91.31 155 PRO A CA 1
ATOM 1249 C C . PRO A 1 155 ? -0.085 -9.353 -12.427 1.00 91.31 155 PRO A C 1
ATOM 1251 O O . PRO A 1 155 ? -0.201 -10.041 -11.416 1.00 91.31 155 PRO A O 1
ATOM 1254 N N . LEU A 1 156 ? -1.109 -9.115 -13.245 1.00 92.81 156 LEU A N 1
ATOM 1255 C CA . LEU A 1 156 ? -2.456 -9.648 -13.019 1.00 92.81 156 LEU A CA 1
ATOM 1256 C C . LEU A 1 156 ? -2.519 -11.152 -13.327 1.00 92.81 156 LEU A C 1
ATOM 1258 O O . LEU A 1 156 ? -1.908 -11.615 -14.286 1.00 92.81 156 LEU A O 1
ATOM 1262 N N . MET A 1 157 ? -3.301 -11.902 -12.546 1.00 93.38 157 MET A N 1
ATOM 1263 C CA . MET A 1 157 ? -3.605 -13.318 -12.822 1.00 93.38 157 MET A CA 1
ATOM 1264 C C . MET A 1 157 ? -4.842 -13.499 -13.714 1.00 93.38 157 MET A C 1
ATOM 1266 O O . MET A 1 157 ? -5.007 -14.525 -14.370 1.00 93.38 157 MET A O 1
ATOM 1270 N N . SER A 1 158 ? -5.730 -12.503 -13.745 1.00 91.94 158 SER A N 1
ATOM 1271 C CA . SER A 1 158 ? -6.985 -12.565 -14.493 1.00 91.94 158 SER A CA 1
ATOM 1272 C C . SER A 1 158 ? -6.765 -12.268 -15.973 1.00 91.94 158 SER A C 1
ATOM 1274 O O . SER A 1 158 ? -6.632 -11.105 -16.342 1.00 91.94 158 SER A O 1
ATOM 1276 N N . VAL A 1 159 ? -6.858 -13.292 -16.826 1.00 89.69 159 VAL A N 1
ATOM 1277 C CA . VAL A 1 159 ? -6.754 -13.158 -18.294 1.00 89.69 159 VAL A CA 1
ATOM 1278 C C . VAL A 1 159 ? -7.710 -12.103 -18.853 1.00 89.69 159 VAL A C 1
ATOM 1280 O O . VAL A 1 159 ? -7.319 -11.329 -19.709 1.00 89.69 159 VAL A O 1
ATOM 1283 N N . ALA A 1 160 ? -8.936 -12.005 -18.330 1.00 93.62 160 ALA A N 1
ATOM 1284 C CA . ALA A 1 160 ? -9.912 -11.014 -18.793 1.00 93.62 160 ALA A CA 1
ATOM 1285 C C . ALA A 1 160 ? -9.530 -9.548 -18.491 1.00 93.62 160 ALA A C 1
ATOM 1287 O O . ALA A 1 160 ? -10.160 -8.636 -19.018 1.00 93.62 160 ALA A O 1
ATOM 1288 N N . LYS A 1 161 ? -8.549 -9.317 -17.607 1.00 87.75 161 LYS A N 1
ATOM 1289 C CA . LYS A 1 161 ? -8.057 -7.984 -17.221 1.00 87.75 161 LYS A CA 1
ATOM 1290 C C . LYS A 1 161 ? -6.694 -7.651 -17.854 1.00 87.75 161 LYS A C 1
ATOM 1292 O O . LYS A 1 161 ? -6.178 -6.568 -17.585 1.00 87.75 161 LYS A O 1
ATOM 1297 N N . ILE A 1 162 ? -6.106 -8.583 -18.614 1.00 83.25 162 ILE A N 1
ATOM 1298 C CA . ILE A 1 162 ? -4.837 -8.436 -19.348 1.00 83.25 162 ILE A CA 1
ATOM 1299 C C . ILE A 1 162 ? -5.156 -8.004 -20.777 1.00 83.25 162 ILE A C 1
ATOM 1301 O O . ILE A 1 162 ? -4.499 -7.051 -21.247 1.00 83.25 162 ILE A O 1
#

InterPro domains:
  IPR007696 DNA mismatch repair protein MutS, core [PF05192] (112-162)
  IPR007860 DNA mismatch repair protein MutS, connector domain [PF05188] (2-89)
  IPR036187 DNA mismatch repair protein MutS, core domain superfamily [SSF48334] (110-162)
  IPR036678 MutS, connector domain superfamily [G3DSA:3.30.420.110] (1-101)
  IPR036678 MutS, connector domain superfamily [SSF53150] (2-123)
  IPR045076 DNA mismatch repair MutS [PTHR11361] (35-162)

pLDDT: mean 87.87, std 7.08, range [57.12, 97.5]

Sequence (162 aa):
MNELYTYMPREIIVNNDAFDMSLLDNYTKRVDAHLEVVSAEKFDYETAINLINDNLSSAQISELNVSENEIAVCALGAVILYLKDTQKKDEIEAPSELELYDCEKYMKLDMSARRNLELTRSMMTGDKRHSLLWVIDKTKTSAGKRMIRSWLERPLMSVAKI